Protein AF-A0A937LJB6-F1 (afdb_monomer_lite)

Sequence (69 aa):
MNESSRQPNDASPVLSPEDQARVDHVIQTGVNATEKKPFRPILLVILLVLVVTGFSLLSQVLARMAGVY

Foldseek 3Di:
DDDPDDPPPPPPPPDDPVRVVVVVVVVVVCPVVDPPPDDDVVVVVVVVCVVVVVVVVVVVVVCVVVVND

pLDDT: mean 79.75, std 16.39, range [42.38, 98.62]

Radius of gyration: 29.2 Å; chains: 1; bounding box: 42×48×72 Å

Secondary structure (DSSP, 8-state):
-------TT-------HHHHHHHHHHHHT-TT----PPP-HHHHHHHHHHHHHHHHHHHHHHHHHTT--

Structure (mmCIF, N/CA/C/O backbone):
data_AF-A0A937LJB6-F1
#
_entry.id   AF-A0A937LJB6-F1
#
loop_
_atom_site.group_PDB
_atom_site.id
_atom_site.type_symbol
_atom_site.label_atom_id
_atom_site.label_alt_id
_atom_site.label_comp_id
_atom_site.label_asym_id
_atom_site.label_entity_id
_atom_site.label_seq_id
_atom_site.pdbx_PDB_ins_code
_atom_site.Cartn_x
_atom_site.Cartn_y
_atom_site.Cartn_z
_atom_site.occupancy
_atom_site.B_iso_or_equiv
_atom_site.auth_seq_id
_atom_site.auth_comp_id
_atom_site.auth_asym_id
_atom_site.auth_atom_id
_atom_site.pdbx_PDB_model_num
ATOM 1 N N . MET A 1 1 ? -11.086 -35.816 47.167 1.00 50.69 1 MET A N 1
ATOM 2 C CA . MET A 1 1 ? -10.189 -35.222 46.159 1.00 50.69 1 MET A CA 1
ATOM 3 C C . MET A 1 1 ? -10.928 -35.266 44.832 1.00 50.69 1 MET A C 1
ATOM 5 O O . MET A 1 1 ? -11.200 -36.367 44.379 1.00 50.69 1 MET A O 1
ATOM 9 N N . ASN A 1 2 ? -11.360 -34.126 44.285 1.00 42.38 2 ASN A N 1
ATOM 10 C CA . ASN A 1 2 ? -11.886 -34.069 42.919 1.00 42.38 2 ASN A CA 1
ATOM 11 C C . ASN A 1 2 ? -11.395 -32.776 42.257 1.00 42.38 2 ASN A C 1
ATOM 13 O O . ASN A 1 2 ? -11.672 -31.677 42.735 1.00 42.38 2 ASN A O 1
ATOM 17 N N . GLU A 1 3 ? -10.589 -32.948 41.217 1.00 50.75 3 GLU A N 1
ATOM 18 C CA . GLU A 1 3 ? -9.761 -31.937 40.560 1.00 50.75 3 GLU A CA 1
ATOM 19 C C . GLU A 1 3 ? -10.517 -31.254 39.411 1.00 50.75 3 GLU A C 1
ATOM 21 O O . GLU A 1 3 ? -10.131 -31.342 38.246 1.00 50.75 3 GLU A O 1
ATOM 26 N N . SER A 1 4 ? -11.616 -30.560 39.716 1.00 54.06 4 SER A N 1
ATOM 27 C CA . SER A 1 4 ? -12.330 -29.771 38.705 1.00 54.06 4 SER A CA 1
ATOM 28 C C . SER A 1 4 ? -11.574 -28.473 38.396 1.00 54.06 4 SER A C 1
ATOM 30 O O . SER A 1 4 ? -11.813 -27.426 38.992 1.00 54.06 4 SER A O 1
ATOM 32 N N . SER A 1 5 ? -10.629 -28.579 37.457 1.00 50.66 5 SER A N 1
ATOM 33 C CA . SER A 1 5 ? -10.362 -27.599 36.394 1.00 50.66 5 SER A CA 1
ATOM 34 C C . SER A 1 5 ? -10.320 -26.117 36.805 1.00 50.66 5 SER A C 1
ATOM 36 O O . SER A 1 5 ? -11.260 -25.365 36.545 1.00 50.66 5 SER A O 1
ATOM 38 N N . ARG A 1 6 ? -9.184 -25.650 37.345 1.00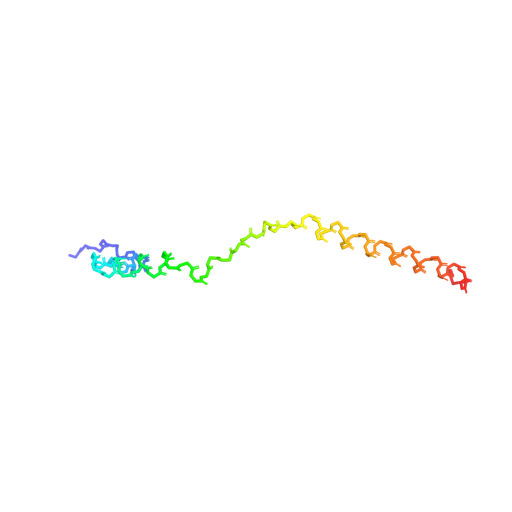 51.75 6 ARG A N 1
ATOM 39 C CA . ARG A 1 6 ? -8.838 -24.219 37.276 1.00 51.75 6 ARG A CA 1
ATOM 40 C C . ARG A 1 6 ? -8.401 -23.888 35.850 1.00 51.75 6 ARG A C 1
ATOM 42 O O . ARG A 1 6 ? -7.287 -24.212 35.451 1.00 51.75 6 ARG A O 1
ATOM 49 N N . GLN A 1 7 ? -9.289 -23.261 35.089 1.00 53.84 7 GLN A N 1
ATOM 50 C CA . GLN A 1 7 ? -8.967 -22.639 33.807 1.00 53.84 7 GLN A CA 1
ATOM 51 C C . GLN A 1 7 ? -8.184 -21.339 34.099 1.00 53.84 7 GLN A C 1
ATOM 53 O O . GLN A 1 7 ? -8.686 -20.507 34.853 1.00 53.84 7 GLN A O 1
ATOM 58 N N . PRO A 1 8 ? -6.944 -21.152 33.604 1.00 52.34 8 PRO A N 1
ATOM 59 C CA . PRO A 1 8 ? -6.074 -20.077 34.086 1.00 52.34 8 PRO A CA 1
ATOM 60 C C . PRO A 1 8 ? -6.229 -18.737 33.342 1.00 52.34 8 PRO A C 1
ATOM 62 O O . PRO A 1 8 ? -5.318 -17.922 33.422 1.00 52.34 8 PRO A O 1
ATOM 65 N N . ASN A 1 9 ? -7.343 -18.472 32.644 1.00 56.22 9 ASN A N 1
ATOM 66 C CA . ASN A 1 9 ? -7.452 -17.293 31.764 1.00 56.22 9 ASN A CA 1
ATOM 67 C C . ASN A 1 9 ? -8.602 -16.310 32.051 1.00 56.22 9 ASN A C 1
ATOM 69 O O . ASN A 1 9 ? -8.714 -15.318 31.338 1.00 56.22 9 ASN A O 1
ATOM 73 N N . ASP A 1 10 ? -9.371 -16.480 33.128 1.00 53.50 10 ASP A N 1
ATOM 74 C CA . ASP A 1 10 ? -10.504 -15.583 33.433 1.00 53.50 10 ASP A CA 1
ATOM 75 C C . ASP A 1 10 ? -10.190 -14.568 34.545 1.00 53.50 10 ASP A C 1
ATOM 77 O O . ASP A 1 10 ? -11.077 -14.058 35.224 1.00 53.50 10 ASP A O 1
ATOM 81 N N . ALA A 1 11 ? -8.911 -14.248 34.756 1.00 56.31 11 ALA A N 1
ATOM 82 C CA . ALA A 1 11 ? -8.477 -13.264 35.747 1.00 56.31 11 ALA A CA 1
ATOM 83 C C . ALA A 1 11 ? -8.643 -11.815 35.249 1.00 56.31 11 ALA A C 1
ATOM 85 O O . ALA A 1 11 ? -7.761 -10.983 35.448 1.00 56.31 11 ALA A O 1
ATOM 86 N N . SER A 1 12 ? -9.763 -11.496 34.597 1.00 59.47 12 SER A N 1
ATOM 87 C CA . SER A 1 12 ? -10.202 -10.102 34.526 1.00 59.47 12 SER A CA 1
ATOM 88 C C . SER A 1 12 ? -10.803 -9.786 35.896 1.00 59.47 12 SER A C 1
ATOM 90 O O . SER A 1 12 ? -11.813 -10.403 36.243 1.00 59.47 12 SER A O 1
ATOM 92 N N . PRO A 1 13 ? -10.203 -8.908 36.724 1.00 61.12 13 PRO A N 1
ATOM 93 C CA . PRO A 1 13 ? -10.830 -8.513 37.974 1.00 61.12 13 PRO A CA 1
ATOM 94 C C . PRO A 1 13 ? -12.188 -7.920 37.611 1.00 61.12 13 PRO A C 1
ATOM 96 O O . PRO A 1 13 ? -12.251 -6.954 36.851 1.00 61.12 13 PRO A O 1
ATOM 99 N N . VAL A 1 14 ? -13.273 -8.525 38.094 1.00 70.75 14 VAL A N 1
ATOM 100 C CA . VAL A 1 14 ? -14.596 -7.909 37.990 1.00 70.75 14 VAL A CA 1
ATOM 101 C C . VAL A 1 14 ? -14.501 -6.626 38.805 1.00 70.75 14 VAL A C 1
ATOM 103 O O . VAL A 1 14 ? -14.398 -6.677 40.031 1.00 70.75 14 VAL A O 1
ATOM 106 N N . LEU A 1 15 ? -14.411 -5.490 38.112 1.00 72.69 15 LEU A N 1
ATOM 107 C CA . LEU A 1 15 ? -14.294 -4.185 38.745 1.00 72.69 15 LEU A CA 1
ATOM 108 C C . LEU A 1 15 ? -15.521 -3.968 39.628 1.00 72.69 15 LEU A C 1
ATOM 110 O O . LEU A 1 15 ? -16.643 -4.331 39.257 1.00 72.69 15 LEU A O 1
ATOM 114 N N . SER A 1 16 ? -15.309 -3.392 40.812 1.00 80.75 16 SER A N 1
ATOM 115 C CA . SER A 1 16 ? -16.434 -2.960 41.631 1.00 80.75 16 SER A CA 1
ATOM 116 C C . SER A 1 16 ? -17.271 -1.939 40.837 1.00 80.75 16 SER A C 1
ATOM 118 O O . SER A 1 16 ? -16.735 -1.271 39.948 1.00 80.75 16 SER A O 1
ATOM 120 N N . PRO A 1 17 ? -18.574 -1.776 41.124 1.00 81.38 17 PRO A N 1
ATOM 121 C CA . PRO A 1 17 ? -19.405 -0.801 40.411 1.00 81.38 17 PRO A CA 1
ATOM 122 C C . PRO A 1 17 ? -18.835 0.629 40.445 1.00 81.38 17 PRO A C 1
ATOM 124 O O . PRO A 1 17 ? -19.012 1.387 39.495 1.00 81.38 17 PRO A O 1
ATOM 127 N N . GLU A 1 18 ? -18.123 0.981 41.520 1.00 83.19 18 GLU A N 1
ATOM 128 C CA . GLU A 1 18 ? -17.417 2.257 41.672 1.00 83.19 18 GLU A CA 1
ATOM 129 C C . GLU A 1 18 ? -16.216 2.362 40.721 1.00 83.19 18 GLU A C 1
ATOM 131 O O . GLU A 1 18 ? -16.064 3.359 40.009 1.00 83.19 18 GLU A O 1
ATOM 136 N N . ASP A 1 19 ? -15.390 1.316 40.664 1.00 82.88 19 ASP A N 1
ATOM 137 C CA . ASP A 1 19 ? -14.221 1.282 39.785 1.00 82.88 19 ASP A CA 1
ATOM 138 C C . ASP A 1 19 ? -14.634 1.284 38.310 1.00 82.88 19 ASP A C 1
ATOM 140 O O . ASP A 1 19 ? -14.027 1.979 37.494 1.00 82.88 19 ASP A O 1
ATOM 144 N N . GLN A 1 20 ? -15.709 0.567 37.971 1.00 83.88 20 GLN A N 1
ATOM 145 C CA . GLN A 1 20 ? -16.269 0.560 36.624 1.00 83.88 20 GLN A CA 1
ATOM 146 C C . GLN A 1 20 ? -16.769 1.954 36.225 1.00 83.88 20 GLN A C 1
ATOM 148 O O . GLN A 1 20 ? -16.424 2.437 35.149 1.00 83.88 20 GLN A O 1
ATOM 153 N N . ALA A 1 21 ? -17.485 2.652 37.114 1.00 84.50 21 ALA A N 1
ATOM 154 C CA . ALA A 1 21 ? -17.953 4.015 36.853 1.00 84.50 21 ALA A CA 1
ATOM 155 C C . ALA A 1 21 ? -16.792 5.001 36.628 1.00 84.50 21 ALA A C 1
ATOM 157 O O . ALA A 1 21 ? -16.878 5.898 35.784 1.00 84.50 21 ALA A O 1
ATOM 158 N N . ARG A 1 22 ? -15.677 4.823 37.349 1.00 83.25 22 ARG A N 1
ATOM 159 C CA . ARG A 1 22 ? -14.462 5.627 37.161 1.00 83.25 22 ARG A CA 1
ATOM 160 C C . ARG A 1 22 ? -13.803 5.353 35.809 1.00 83.25 22 ARG A C 1
ATOM 162 O O . ARG A 1 22 ? -13.383 6.296 35.140 1.00 83.25 22 ARG A O 1
ATOM 169 N N . VAL A 1 23 ? -13.726 4.087 35.397 1.00 82.94 23 VAL A N 1
ATOM 170 C CA . VAL A 1 23 ? -13.203 3.688 34.080 1.00 82.94 23 VAL A CA 1
ATOM 171 C C . VAL A 1 23 ? -14.073 4.248 32.958 1.00 82.94 23 VAL A C 1
ATOM 173 O O . VAL A 1 23 ? -13.545 4.845 32.019 1.00 82.94 23 VAL A O 1
ATOM 176 N N . ASP A 1 24 ? -15.392 4.129 33.081 1.00 82.00 24 ASP A N 1
ATOM 177 C CA . ASP A 1 24 ? -16.340 4.605 32.075 1.00 82.00 24 ASP A CA 1
ATOM 178 C C . ASP A 1 24 ? -16.234 6.122 31.886 1.00 82.00 24 ASP A C 1
ATOM 180 O O . ASP A 1 24 ? -16.192 6.601 30.751 1.00 82.00 24 ASP A O 1
ATOM 184 N N . HIS A 1 25 ? -16.094 6.879 32.979 1.00 84.19 25 HIS A N 1
ATOM 185 C CA . HIS A 1 25 ? -15.868 8.323 32.924 1.00 84.19 25 HIS A CA 1
ATOM 186 C C . HIS A 1 25 ? -14.581 8.680 32.161 1.00 84.19 25 HIS A C 1
ATOM 188 O O . HIS A 1 25 ? -14.598 9.549 31.289 1.00 84.19 25 HIS A O 1
ATOM 194 N N . VAL A 1 26 ? -13.479 7.973 32.436 1.00 82.06 26 VAL A N 1
ATOM 195 C CA . VAL A 1 26 ? -12.172 8.212 31.798 1.00 82.06 26 VAL A CA 1
ATOM 196 C C . VAL A 1 26 ? -12.180 7.838 3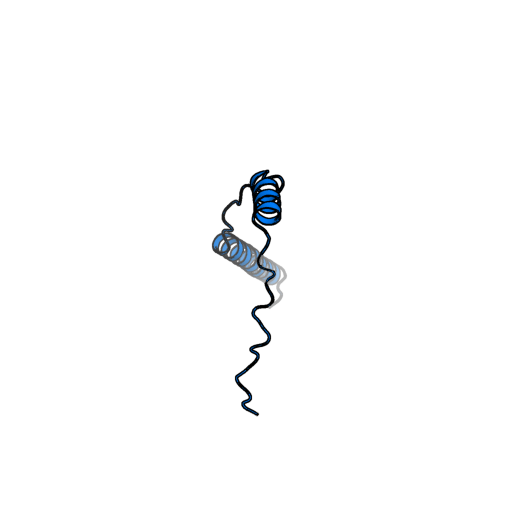0.309 1.00 82.06 26 VAL A C 1
ATOM 198 O O . VAL A 1 26 ? -11.631 8.568 29.479 1.00 82.0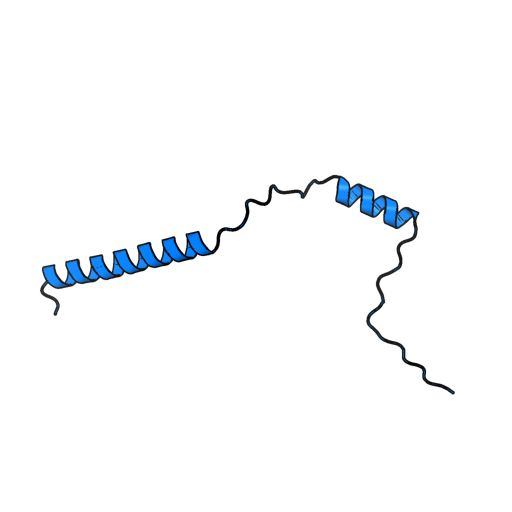6 26 VAL A O 1
ATOM 201 N N . ILE A 1 27 ? -12.821 6.729 29.933 1.00 80.31 27 ILE A N 1
ATOM 202 C CA . ILE A 1 27 ? -12.932 6.317 28.526 1.00 80.31 27 ILE A CA 1
ATOM 203 C C . ILE A 1 27 ? -13.825 7.293 27.744 1.00 80.31 27 ILE A C 1
ATOM 205 O O . ILE A 1 27 ? -13.489 7.667 26.617 1.00 80.31 27 ILE A O 1
ATOM 209 N N . GLN A 1 28 ? -14.922 7.761 28.347 1.00 75.50 28 GLN A N 1
ATOM 210 C CA . GLN A 1 28 ? -15.841 8.719 27.724 1.00 75.50 28 GLN A CA 1
ATOM 211 C C . GLN A 1 28 ? -15.255 10.125 27.575 1.00 75.50 28 GLN A C 1
ATOM 213 O O . GLN A 1 28 ? -15.626 10.823 26.633 1.00 75.50 28 GLN A O 1
ATOM 218 N N . THR A 1 29 ? -14.308 10.541 28.430 1.00 77.38 29 THR A N 1
ATOM 219 C CA . THR A 1 29 ? -13.638 11.848 28.287 1.00 77.38 29 THR A CA 1
ATOM 220 C C . THR A 1 29 ? -12.899 12.032 26.958 1.00 77.38 29 THR A C 1
ATOM 222 O O . THR A 1 29 ? -12.525 13.155 26.632 1.00 77.38 29 THR A O 1
ATOM 225 N N . GLY A 1 30 ? -12.715 10.975 26.155 1.00 65.12 30 GLY A N 1
ATOM 226 C CA . GLY A 1 30 ? -12.509 11.121 24.711 1.00 65.12 30 GLY A CA 1
ATOM 227 C C . GLY A 1 30 ? -11.209 11.812 24.294 1.00 65.12 30 GLY A C 1
ATOM 228 O O . GLY A 1 30 ? -11.037 12.110 23.117 1.00 65.12 30 GLY A O 1
ATOM 229 N N . VAL A 1 31 ? -10.260 12.022 25.213 1.00 66.00 31 VAL A N 1
ATOM 230 C CA . VAL A 1 31 ? -8.977 12.698 24.933 1.00 66.00 31 VAL A CA 1
ATOM 231 C C . VAL A 1 31 ? -8.134 11.983 23.864 1.00 66.00 31 VAL A C 1
ATOM 233 O O . VAL A 1 31 ? -7.289 12.606 23.234 1.00 66.00 31 VAL A O 1
ATOM 236 N N . ASN A 1 32 ? -8.403 10.694 23.613 1.00 63.69 32 ASN A N 1
ATOM 237 C CA . ASN A 1 32 ? -7.779 9.877 22.564 1.00 63.69 32 ASN A CA 1
ATOM 238 C C . ASN A 1 32 ? -8.752 9.485 21.432 1.00 63.69 32 ASN A C 1
ATOM 240 O O . ASN A 1 32 ? -8.457 8.586 20.640 1.00 63.69 32 ASN A O 1
ATOM 244 N N . ALA A 1 33 ? -9.923 10.124 21.343 1.00 66.94 33 ALA A N 1
ATOM 245 C CA . ALA A 1 33 ? -10.848 9.942 20.231 1.00 66.94 33 ALA A CA 1
ATOM 246 C C . ALA A 1 33 ? -10.329 10.716 19.012 1.00 66.94 33 ALA A C 1
ATOM 248 O O . ALA A 1 33 ? -10.784 11.806 18.684 1.00 66.94 33 ALA A O 1
ATOM 249 N N . THR A 1 34 ? -9.316 10.169 18.346 1.00 66.69 34 THR A N 1
ATOM 250 C CA . THR A 1 34 ? -8.852 10.710 17.069 1.00 66.69 34 THR A CA 1
ATOM 251 C C . THR A 1 34 ? -9.909 10.433 16.003 1.00 66.69 34 THR A C 1
ATOM 253 O O . THR A 1 34 ? -10.391 9.301 15.903 1.00 66.69 34 THR A O 1
ATOM 256 N N . GLU A 1 35 ? -10.241 11.427 15.174 1.00 72.00 35 GLU A N 1
ATOM 257 C CA . GLU A 1 35 ? -11.024 11.193 13.961 1.00 72.00 35 GLU A CA 1
ATOM 258 C C . GLU A 1 35 ? -10.296 10.160 13.096 1.00 72.00 35 GLU A C 1
ATOM 260 O O . GLU A 1 35 ? -9.276 10.436 12.455 1.00 72.00 35 GLU A O 1
ATOM 265 N N . LYS A 1 36 ? -10.791 8.921 13.114 1.00 69.69 36 LYS A N 1
ATOM 266 C CA . LYS A 1 36 ? -10.198 7.837 12.340 1.00 69.69 36 LYS A CA 1
ATOM 267 C C . LYS A 1 36 ? -10.570 8.049 10.883 1.00 69.69 36 LYS A C 1
ATOM 269 O O . LYS A 1 36 ? -11.584 7.539 10.411 1.00 69.69 36 LYS A O 1
ATOM 274 N N . LYS A 1 37 ? -9.730 8.778 10.147 1.00 73.94 37 LYS A N 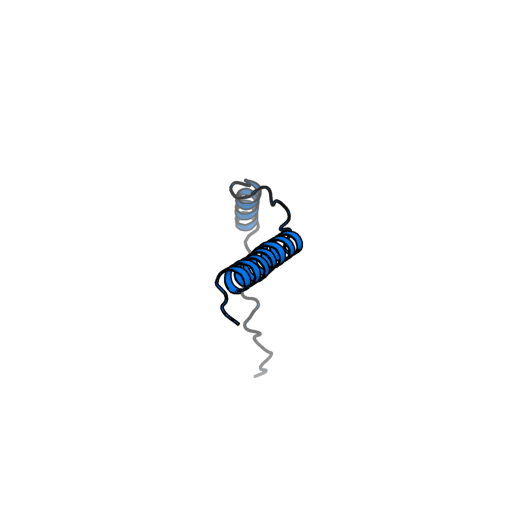1
ATOM 275 C CA . LYS A 1 37 ? -9.795 8.752 8.686 1.00 73.94 37 LYS A CA 1
ATOM 276 C C . LYS A 1 37 ? -9.660 7.284 8.262 1.00 73.94 37 LYS A C 1
ATOM 278 O O . LYS A 1 37 ? -8.665 6.654 8.629 1.00 73.94 37 LYS A O 1
ATOM 283 N N . PRO A 1 38 ? -10.636 6.715 7.532 1.00 80.75 38 PRO A N 1
ATOM 284 C CA . PRO A 1 38 ? -10.582 5.312 7.157 1.00 80.75 38 PRO A CA 1
ATOM 285 C C . PRO A 1 38 ? -9.302 5.071 6.360 1.00 80.75 38 PRO A C 1
ATOM 287 O O . PRO A 1 38 ? -9.032 5.769 5.377 1.00 80.75 38 PRO A O 1
ATOM 290 N N . PHE A 1 39 ? -8.492 4.115 6.812 1.00 82.19 39 PHE A N 1
ATOM 291 C CA . PHE A 1 39 ? -7.281 3.728 6.104 1.00 82.19 39 PHE A CA 1
ATOM 292 C C . PHE A 1 39 ? -7.681 3.184 4.729 1.00 82.19 39 PHE A C 1
ATOM 294 O O . PHE A 1 39 ? -8.543 2.313 4.628 1.00 82.19 39 PHE A O 1
ATOM 301 N N . ARG A 1 40 ? -7.091 3.728 3.660 1.00 89.50 40 ARG A N 1
ATOM 302 C CA . ARG A 1 40 ? -7.380 3.343 2.269 1.00 89.50 40 ARG A CA 1
ATOM 303 C C . ARG A 1 40 ? -6.189 2.562 1.697 1.00 89.50 40 ARG A C 1
ATOM 305 O O . ARG A 1 40 ? -5.455 3.120 0.881 1.00 89.50 40 ARG A O 1
ATOM 312 N N . PRO A 1 41 ? -5.969 1.297 2.107 1.00 90.81 41 PRO A N 1
ATOM 313 C CA . PRO A 1 41 ? -4.773 0.531 1.740 1.00 90.81 41 PRO A CA 1
ATOM 314 C C . PRO A 1 41 ? -4.607 0.401 0.225 1.00 90.81 41 PRO A C 1
ATOM 316 O O . PRO A 1 41 ? -3.503 0.519 -0.294 1.00 90.81 41 PRO A O 1
ATOM 319 N N . ILE A 1 42 ? -5.718 0.246 -0.497 1.00 96.56 42 ILE A N 1
ATOM 320 C CA . ILE A 1 42 ? -5.722 0.093 -1.955 1.00 96.56 42 ILE A CA 1
ATOM 321 C C . ILE A 1 42 ? -5.124 1.325 -2.649 1.00 96.56 42 ILE A C 1
ATOM 323 O O . ILE A 1 42 ? -4.361 1.174 -3.597 1.00 96.56 42 ILE A O 1
ATOM 327 N N . LEU A 1 43 ? -5.398 2.542 -2.158 1.00 94.31 43 LEU A N 1
ATOM 328 C CA . LEU A 1 43 ? -4.818 3.759 -2.741 1.00 94.31 43 LEU A CA 1
ATOM 329 C C . LEU A 1 43 ? -3.296 3.792 -2.594 1.00 94.31 43 LEU A C 1
ATOM 331 O O . LEU A 1 43 ? -2.605 4.199 -3.524 1.00 94.31 43 LEU A O 1
ATOM 335 N N . LEU A 1 44 ? -2.777 3.344 -1.449 1.00 94.25 44 LEU A N 1
ATOM 336 C CA . LEU A 1 44 ? -1.335 3.277 -1.213 1.00 94.25 44 LEU A CA 1
ATOM 337 C C . LEU A 1 44 ? -0.668 2.252 -2.135 1.00 94.25 44 LEU A C 1
ATOM 339 O O . LEU A 1 44 ? 0.391 2.532 -2.686 1.00 94.25 44 LEU A O 1
ATOM 343 N N . VAL A 1 45 ? -1.311 1.102 -2.355 1.00 97.62 45 VAL A N 1
ATOM 344 C CA . VAL A 1 45 ? -0.818 0.074 -3.284 1.00 97.62 45 VAL A CA 1
ATOM 345 C C . VAL A 1 45 ? -0.814 0.587 -4.724 1.00 97.62 45 VAL A C 1
ATOM 347 O O . VAL A 1 45 ? 0.190 0.439 -5.414 1.00 97.62 45 VAL A O 1
ATOM 350 N N . ILE A 1 46 ? -1.894 1.234 -5.174 1.00 98.31 46 ILE A N 1
ATOM 351 C CA . ILE A 1 46 ? -1.964 1.818 -6.523 1.00 98.31 46 ILE A CA 1
ATOM 352 C C . ILE A 1 46 ? -0.860 2.860 -6.715 1.00 98.31 46 ILE A C 1
ATOM 354 O O . ILE A 1 46 ? -0.162 2.828 -7.726 1.00 98.31 46 ILE A O 1
ATOM 358 N N . LEU A 1 47 ? -0.677 3.754 -5.739 1.00 97.75 47 LEU A N 1
ATOM 359 C CA . LEU A 1 47 ? 0.371 4.770 -5.782 1.00 97.75 47 LEU A CA 1
ATOM 360 C C . LEU A 1 47 ? 1.764 4.133 -5.863 1.00 97.75 47 LEU A C 1
ATOM 362 O O . LEU A 1 47 ? 2.572 4.544 -6.692 1.00 97.75 47 LEU A O 1
ATO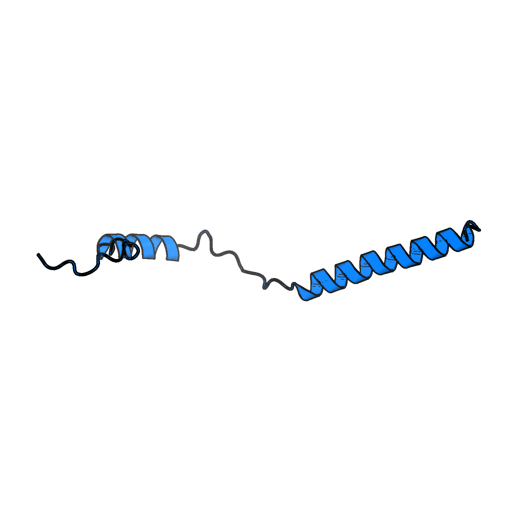M 366 N N . LEU A 1 48 ? 2.029 3.110 -5.047 1.00 97.94 48 LEU A N 1
ATOM 367 C CA . LEU A 1 48 ? 3.294 2.379 -5.064 1.00 97.94 48 LEU A CA 1
ATOM 368 C C . LEU A 1 48 ? 3.567 1.759 -6.440 1.00 97.94 48 LEU A C 1
ATOM 370 O O . LEU A 1 48 ? 4.639 1.970 -7.005 1.00 97.94 48 LEU A O 1
ATOM 374 N N . VAL A 1 49 ? 2.594 1.027 -6.992 1.00 98.50 49 VAL A N 1
ATOM 375 C CA . VAL A 1 49 ? 2.717 0.382 -8.308 1.00 98.50 49 VAL A CA 1
ATOM 376 C C . VAL A 1 49 ? 2.968 1.422 -9.396 1.00 98.50 49 VAL A C 1
ATOM 378 O O . VAL A 1 49 ? 3.839 1.211 -10.239 1.00 98.50 49 VAL A O 1
ATOM 381 N N . LEU A 1 50 ? 2.264 2.557 -9.361 1.00 98.62 50 LEU A N 1
ATOM 382 C CA . LEU A 1 50 ? 2.464 3.656 -10.306 1.00 98.62 50 LEU A CA 1
ATOM 383 C C . LEU A 1 50 ? 3.895 4.195 -10.269 1.00 98.62 50 LEU A C 1
ATOM 385 O O . LEU A 1 50 ? 4.526 4.315 -11.317 1.00 98.62 50 LEU A O 1
ATOM 389 N N . VAL A 1 51 ? 4.412 4.494 -9.075 1.00 98.62 51 VAL A N 1
ATOM 390 C CA . VAL A 1 51 ? 5.759 5.058 -8.903 1.00 98.62 51 VAL A CA 1
ATOM 391 C C . VAL A 1 51 ? 6.828 4.074 -9.372 1.00 98.62 51 VAL A C 1
ATOM 393 O O . VAL A 1 51 ? 7.694 4.442 -10.164 1.00 98.62 51 VAL A O 1
ATOM 396 N N . VAL A 1 52 ? 6.745 2.812 -8.939 1.00 98.50 52 VAL A N 1
ATOM 397 C C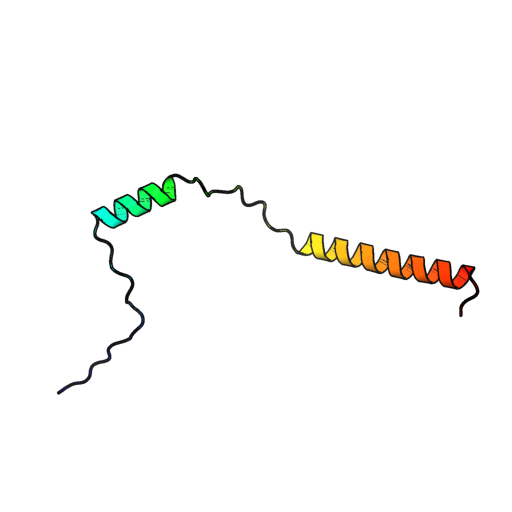A . VAL A 1 52 ? 7.719 1.779 -9.320 1.00 98.50 52 VAL A CA 1
ATOM 398 C C . VAL A 1 52 ? 7.687 1.539 -10.827 1.00 98.50 52 VAL A C 1
ATOM 400 O O . VAL A 1 52 ? 8.734 1.565 -11.467 1.00 98.50 52 VAL A O 1
ATOM 403 N N . THR A 1 53 ? 6.497 1.391 -11.413 1.00 98.38 53 THR A N 1
ATOM 404 C CA . THR A 1 53 ? 6.346 1.175 -12.861 1.00 98.38 53 THR A CA 1
ATOM 405 C C . THR A 1 53 ? 6.870 2.371 -13.654 1.00 98.38 53 THR A C 1
ATOM 407 O O . THR A 1 53 ? 7.585 2.191 -14.639 1.00 98.38 53 THR A O 1
ATOM 410 N N . GLY A 1 54 ? 6.570 3.595 -13.210 1.00 98.31 54 GLY A N 1
ATOM 411 C CA . GLY A 1 54 ? 7.066 4.820 -13.830 1.00 98.31 54 GLY A CA 1
ATOM 412 C C . GLY A 1 54 ? 8.592 4.893 -13.832 1.00 98.31 54 GLY A C 1
ATOM 413 O O . GLY A 1 54 ? 9.189 5.153 -14.875 1.00 98.31 54 GLY A O 1
ATOM 414 N N . PHE A 1 55 ? 9.238 4.593 -12.703 1.00 98.38 55 PHE A N 1
ATOM 415 C CA . PHE A 1 55 ? 10.700 4.548 -12.628 1.00 98.38 55 PHE A CA 1
ATOM 416 C C . PHE A 1 55 ? 11.306 3.407 -13.443 1.00 98.38 55 PHE A C 1
ATOM 418 O O . PHE A 1 55 ? 12.327 3.620 -14.093 1.00 98.38 55 PHE A O 1
ATOM 425 N N . SER A 1 56 ? 10.680 2.230 -13.481 1.00 97.75 56 SER A N 1
ATOM 426 C CA . SER A 1 56 ? 11.127 1.132 -14.343 1.00 97.75 56 SER A CA 1
ATOM 427 C C . SER A 1 56 ? 11.090 1.518 -15.823 1.00 97.75 56 SER A C 1
ATOM 429 O O . SER A 1 56 ? 12.060 1.282 -16.540 1.00 97.75 56 SER A O 1
ATOM 431 N N . LEU A 1 57 ? 10.004 2.146 -16.280 1.00 97.56 57 LEU A N 1
ATOM 432 C CA . LEU A 1 57 ? 9.875 2.620 -17.659 1.00 97.56 57 LEU A CA 1
ATOM 433 C C . LEU A 1 57 ? 10.882 3.730 -17.963 1.00 97.56 57 LEU A C 1
ATOM 435 O O . LEU A 1 57 ? 11.565 3.676 -18.983 1.00 97.56 57 LEU A O 1
ATOM 439 N N . LEU A 1 58 ? 11.014 4.707 -17.064 1.00 96.94 58 LEU A N 1
ATOM 440 C CA . LEU A 1 58 ? 11.970 5.799 -17.221 1.00 96.94 58 LEU A CA 1
ATOM 441 C C . LEU A 1 58 ? 13.406 5.270 -17.310 1.00 96.94 58 LEU A C 1
ATOM 443 O O . LEU A 1 58 ? 14.153 5.672 -18.197 1.00 96.94 58 LEU A O 1
ATOM 447 N N . SER A 1 59 ? 13.775 4.325 -16.445 1.00 96.06 59 SER A N 1
ATOM 448 C CA . SER A 1 59 ? 15.084 3.671 -16.470 1.00 96.06 59 SER A CA 1
ATOM 449 C C . SER A 1 59 ? 15.349 2.980 -17.810 1.00 96.06 59 SER A C 1
ATOM 451 O O . SER A 1 59 ? 16.419 3.166 -18.386 1.00 96.06 59 SER A O 1
ATOM 453 N N . GLN A 1 60 ? 14.365 2.261 -18.359 1.00 94.69 60 GLN A N 1
ATOM 454 C CA . GLN A 1 60 ? 14.493 1.619 -19.671 1.00 94.69 60 GLN A CA 1
ATOM 455 C C . GLN A 1 60 ? 14.653 2.638 -20.805 1.00 94.69 60 GLN A C 1
ATOM 457 O O . GLN A 1 60 ? 15.468 2.431 -21.700 1.00 94.69 60 GLN A O 1
ATOM 462 N N . VAL A 1 61 ? 13.903 3.746 -20.781 1.00 95.75 61 VAL A N 1
ATOM 463 C CA . VAL A 1 61 ? 14.033 4.819 -21.782 1.00 95.75 61 VAL A CA 1
ATOM 464 C C . VAL A 1 61 ? 15.435 5.424 -21.738 1.00 95.75 61 VAL A C 1
ATOM 466 O O . VAL A 1 61 ? 16.071 5.571 -22.781 1.00 95.75 61 VAL A O 1
ATOM 469 N N . LEU A 1 62 ? 15.946 5.710 -20.539 1.00 95.19 62 LEU A N 1
ATOM 470 C CA . LEU A 1 62 ? 17.307 6.211 -20.350 1.00 95.19 62 LEU A CA 1
ATOM 471 C C . LEU A 1 62 ? 18.359 5.206 -20.839 1.00 95.19 62 LEU A C 1
ATOM 473 O O . LEU A 1 62 ? 19.273 5.605 -21.554 1.00 95.19 62 LEU A O 1
ATOM 477 N N . ALA A 1 63 ? 18.211 3.915 -20.527 1.00 94.88 63 ALA A N 1
ATOM 478 C CA . ALA A 1 63 ? 19.123 2.866 -20.990 1.00 94.88 63 ALA A CA 1
ATOM 479 C C . ALA A 1 63 ? 19.174 2.784 -22.525 1.00 94.88 63 ALA A C 1
ATOM 481 O O . ALA A 1 63 ? 20.257 2.773 -23.111 1.00 94.88 63 ALA A O 1
ATOM 482 N N . ARG A 1 64 ? 18.007 2.840 -23.183 1.00 91.50 64 ARG A N 1
ATOM 483 C CA . ARG A 1 64 ? 17.909 2.849 -24.651 1.00 91.50 64 ARG A CA 1
ATOM 484 C C . ARG A 1 64 ? 18.578 4.067 -25.279 1.00 91.50 64 ARG A C 1
ATOM 486 O O . ARG A 1 64 ? 19.248 3.924 -26.297 1.00 91.50 64 ARG A O 1
ATOM 493 N N . MET A 1 65 ? 18.409 5.251 -24.686 1.00 92.56 65 MET A N 1
ATOM 494 C CA . MET A 1 65 ? 19.057 6.480 -25.166 1.00 92.56 65 MET A CA 1
ATOM 495 C C . MET A 1 65 ? 20.568 6.472 -24.929 1.00 92.56 65 MET A C 1
ATOM 497 O O . MET A 1 65 ? 21.316 6.996 -25.748 1.00 92.56 65 MET A O 1
ATOM 501 N N . ALA A 1 66 ? 21.021 5.853 -23.840 1.00 92.12 66 ALA A N 1
ATOM 502 C CA . ALA A 1 66 ? 22.437 5.680 -23.537 1.00 92.12 66 ALA A CA 1
ATOM 503 C C . ALA A 1 66 ? 23.114 4.591 -24.394 1.00 92.12 66 ALA A C 1
ATOM 505 O O . ALA A 1 66 ? 24.325 4.413 -24.295 1.00 92.12 66 ALA A O 1
ATOM 506 N N . GLY A 1 67 ? 22.358 3.862 -25.224 1.00 87.00 67 GLY A N 1
ATOM 507 C CA . GLY A 1 67 ? 22.881 2.783 -26.066 1.00 87.00 67 GLY A CA 1
ATOM 508 C C . GLY A 1 67 ? 23.254 1.517 -25.291 1.00 87.00 67 GLY A C 1
ATOM 509 O O . GLY A 1 67 ? 23.974 0.674 -25.819 1.00 87.00 67 GLY A O 1
ATOM 510 N N . VAL A 1 68 ? 22.778 1.384 -24.051 1.00 76.00 68 VAL A N 1
ATOM 511 C CA . VAL A 1 68 ? 22.997 0.206 -23.212 1.00 76.00 68 VAL A CA 1
ATOM 512 C C . VAL A 1 68 ? 21.904 -0.810 -23.544 1.00 76.00 68 VAL A C 1
ATOM 514 O O . VAL A 1 68 ? 20.737 -0.592 -23.211 1.00 76.00 68 VAL A O 1
ATOM 517 N N . TYR A 1 69 ? 22.284 -1.891 -24.227 1.00 60.66 69 TYR A N 1
ATOM 518 C CA . TYR A 1 69 ? 21.443 -3.055 -24.522 1.00 60.66 69 TYR A CA 1
ATOM 519 C C . TYR A 1 69 ? 22.148 -4.326 -24.063 1.00 60.66 69 TYR A C 1
ATOM 521 O O . TYR A 1 69 ? 23.351 -4.466 -24.383 1.00 60.66 69 TYR A O 1
#